Protein AF-U6ST88-F1 (afdb_monomer)

Foldseek 3Di:
DVVVVVVVVVVVQLLVLQLVLLVVCLVVPPVSLVVLVVQQDPPPPDPVSVVSNVVSCSRHVVSNVQLVVLVVPDPSVRSSVVSVVVSVVSVVVVVVVVVVVVVVVVVVD

Nearest PDB structures (foldseek):
  6pls-assembly1_A  TM=3.053E-01  e=8.478E+00  Danio rerio

Mean predicted aligned error: 4.81 Å

Organism: NCBI:txid1188261

pLDDT: mean 88.91, std 5.34, range [60.09, 94.88]

Solvent-accessible surface area (backbone atoms only — not comparable to full-atom values): 5918 Å² total; per-residue (Å²): 106,71,71,59,55,51,53,50,54,53,51,51,51,38,52,50,45,31,50,52,48,34,52,47,29,62,75,57,35,71,59,40,44,50,55,58,55,68,70,46,66,79,85,56,81,50,71,67,46,46,51,50,38,50,51,52,41,66,36,41,35,64,45,43,49,56,48,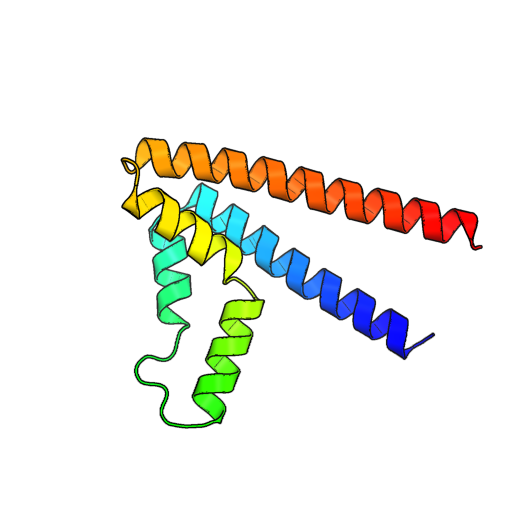55,54,32,53,74,77,38,56,71,69,57,21,51,53,54,43,44,52,49,48,51,54,49,51,52,53,52,50,52,52,52,52,52,52,50,51,52,52,65,75,74,107

Secondary structure (DSSP, 8-state):
-HHHHHHHHHHHHHHHHHHHHHHHHHHHTHHHHHHHHHHS-TT--SHHHHHHHHHHHHHHHHHHHHHHHHHHHS-HHHHHHHHHHHHHHHHHHHHHHHHHHHHHHHHH-

Radius of gyration: 16.62 Å; Cα contacts (8 Å, |Δi|>4): 61; chains: 1; bounding box: 37×33×46 Å

Structure (mmCIF, N/CA/C/O backbone):
data_AF-U6ST88-F1
#
_entry.id   AF-U6ST88-F1
#
loop_
_atom_site.group_PDB
_atom_site.id
_atom_site.type_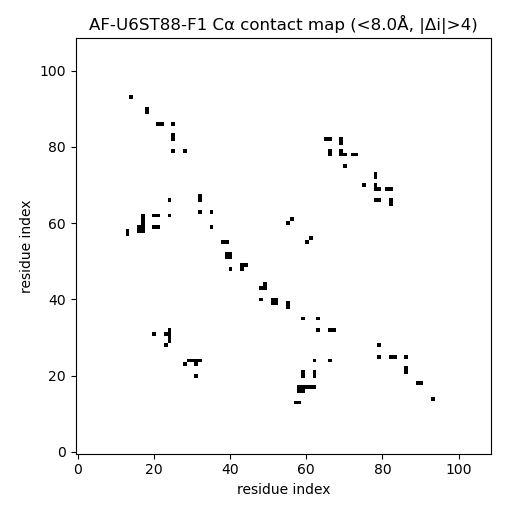symbol
_atom_site.label_atom_id
_atom_site.label_alt_id
_atom_site.label_comp_id
_atom_site.label_asym_id
_atom_site.label_entity_id
_atom_site.label_seq_id
_atom_site.pdbx_PDB_ins_code
_atom_site.Cartn_x
_atom_site.Cartn_y
_atom_site.Cartn_z
_atom_site.occupancy
_atom_site.B_iso_or_equiv
_atom_site.auth_seq_id
_atom_site.auth_comp_id
_atom_site.auth_asym_id
_atom_site.auth_atom_id
_atom_site.pdbx_PDB_model_num
ATOM 1 N N . MET A 1 1 ? 10.344 -7.767 -25.423 1.00 69.62 1 MET A N 1
ATOM 2 C CA . MET A 1 1 ? 9.962 -6.369 -25.138 1.00 69.62 1 MET A CA 1
ATOM 3 C C . MET A 1 1 ? 8.532 -6.295 -24.626 1.00 69.62 1 MET A C 1
ATOM 5 O O . MET A 1 1 ? 8.399 -6.132 -23.430 1.00 69.62 1 MET A O 1
ATOM 9 N N . ILE A 1 2 ? 7.506 -6.629 -25.422 1.00 85.38 2 ILE A N 1
ATOM 10 C CA . ILE A 1 2 ? 6.081 -6.531 -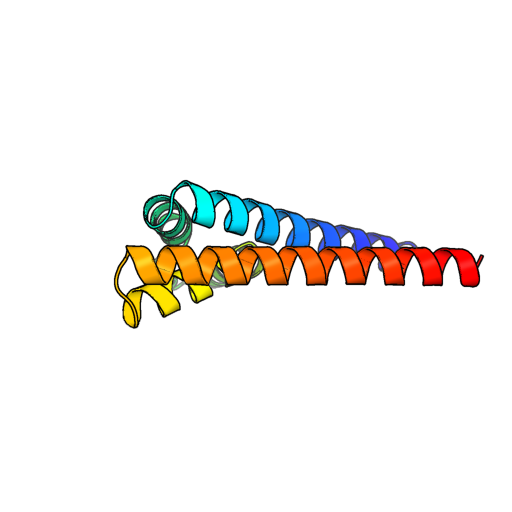25.018 1.00 85.38 2 ILE A CA 1
ATOM 11 C C . ILE A 1 2 ? 5.759 -7.129 -23.630 1.00 85.38 2 ILE A C 1
ATOM 13 O O . ILE A 1 2 ? 5.082 -6.495 -22.834 1.00 85.38 2 ILE A O 1
ATOM 17 N N . ILE A 1 3 ? 6.255 -8.332 -23.304 1.00 85.31 3 ILE A N 1
ATOM 18 C CA . ILE A 1 3 ? 6.005 -8.962 -21.989 1.00 85.31 3 ILE A CA 1
ATOM 19 C C . ILE A 1 3 ? 6.591 -8.128 -20.835 1.00 85.31 3 ILE A C 1
ATOM 21 O O . ILE A 1 3 ? 5.966 -8.005 -19.787 1.00 85.31 3 ILE A O 1
ATOM 25 N N . ILE A 1 4 ? 7.777 -7.547 -21.030 1.00 83.81 4 ILE A N 1
ATOM 26 C CA . ILE A 1 4 ? 8.454 -6.710 -20.030 1.00 83.81 4 ILE A CA 1
ATOM 27 C C . ILE A 1 4 ? 7.678 -5.402 -19.847 1.00 83.81 4 ILE A C 1
ATOM 29 O O . ILE A 1 4 ? 7.434 -5.000 -18.712 1.00 83.81 4 ILE A O 1
ATOM 33 N N . ASP A 1 5 ? 7.208 -4.800 -20.941 1.00 83.38 5 ASP A N 1
ATOM 34 C CA . ASP A 1 5 ? 6.413 -3.567 -20.911 1.00 83.38 5 ASP A CA 1
ATOM 35 C C . ASP A 1 5 ? 5.080 -3.779 -20.176 1.00 83.38 5 ASP A C 1
ATOM 37 O O . ASP A 1 5 ? 4.684 -2.975 -19.332 1.00 83.38 5 ASP A O 1
ATOM 41 N N . VAL A 1 6 ? 4.413 -4.912 -20.425 1.00 90.00 6 VAL A N 1
ATOM 42 C CA . VAL A 1 6 ? 3.184 -5.295 -19.713 1.00 90.00 6 VAL A CA 1
ATOM 43 C C . VAL A 1 6 ? 3.452 -5.485 -18.219 1.00 90.00 6 VAL A C 1
ATOM 45 O O . VAL A 1 6 ? 2.703 -4.960 -17.396 1.00 90.00 6 VAL A O 1
ATOM 48 N N . LEU A 1 7 ? 4.523 -6.194 -17.844 1.00 87.69 7 LEU A N 1
ATOM 49 C CA . LEU A 1 7 ? 4.891 -6.375 -16.435 1.00 87.69 7 LEU A CA 1
ATOM 50 C C . LEU A 1 7 ? 5.198 -5.039 -15.749 1.00 87.69 7 LEU A C 1
ATOM 52 O O . LEU A 1 7 ? 4.771 -4.825 -14.614 1.00 87.69 7 LEU A O 1
ATOM 56 N N . TYR A 1 8 ? 5.878 -4.127 -16.443 1.00 85.50 8 TYR A N 1
ATOM 57 C CA . TYR A 1 8 ? 6.171 -2.789 -15.939 1.00 85.50 8 TYR A CA 1
ATOM 58 C C . TYR A 1 8 ? 4.888 -1.990 -15.661 1.00 85.50 8 TYR A C 1
ATOM 60 O O . TYR A 1 8 ? 4.721 -1.455 -14.563 1.00 85.50 8 TYR A O 1
ATOM 68 N N . VAL A 1 9 ? 3.933 -1.983 -16.599 1.00 89.81 9 VAL A N 1
ATOM 69 C CA . VAL A 1 9 ? 2.624 -1.328 -16.413 1.00 89.81 9 VAL A CA 1
ATOM 70 C C . VAL A 1 9 ? 1.856 -1.930 -15.236 1.00 89.81 9 VAL A C 1
ATOM 72 O O . VAL A 1 9 ? 1.280 -1.192 -14.436 1.00 89.81 9 VAL A O 1
ATOM 75 N N . VAL A 1 10 ? 1.872 -3.257 -15.087 1.00 90.75 10 VAL A N 1
ATOM 76 C CA . VAL A 1 10 ? 1.208 -3.941 -13.967 1.00 90.75 10 VAL A CA 1
ATOM 77 C C . VAL A 1 10 ? 1.824 -3.529 -12.626 1.00 90.75 10 VAL A C 1
ATOM 79 O O . VAL A 1 10 ? 1.088 -3.217 -11.691 1.00 90.75 10 VAL A O 1
ATOM 82 N N . ILE A 1 11 ? 3.155 -3.462 -12.524 1.00 89.12 11 ILE A N 1
ATOM 83 C CA . ILE A 1 11 ? 3.842 -3.013 -11.301 1.00 89.12 11 ILE A CA 1
ATOM 84 C C . ILE A 1 11 ? 3.485 -1.559 -10.976 1.00 89.12 11 ILE A C 1
ATOM 86 O O . ILE A 1 11 ? 3.148 -1.259 -9.829 1.00 89.12 11 ILE A O 1
ATOM 90 N N . LEU A 1 12 ? 3.506 -0.665 -11.971 1.00 90.06 12 LEU A N 1
ATOM 91 C CA . LEU A 1 12 ? 3.117 0.735 -11.780 1.00 90.06 12 LEU A CA 1
ATOM 92 C C . LEU A 1 12 ? 1.666 0.871 -11.313 1.00 90.06 12 LEU A C 1
ATOM 94 O O . LEU A 1 12 ? 1.389 1.675 -10.425 1.00 90.06 12 LEU A O 1
ATOM 98 N N . PHE A 1 13 ? 0.754 0.064 -11.857 1.00 92.38 13 PHE A N 1
ATOM 99 C CA . PHE A 1 13 ? -0.637 0.029 -11.416 1.00 92.38 13 PHE A CA 1
ATOM 100 C C . PHE A 1 13 ? -0.751 -0.367 -9.937 1.00 92.38 13 PHE A C 1
ATOM 102 O O . PHE A 1 13 ? -1.392 0.347 -9.164 1.00 92.38 13 PHE A O 1
ATOM 109 N N . PHE A 1 14 ? -0.086 -1.447 -9.512 1.00 91.50 14 PHE A N 1
ATOM 110 C CA . PHE A 1 14 ? -0.084 -1.850 -8.102 1.00 91.50 14 PHE A CA 1
ATOM 111 C C . PHE A 1 14 ? 0.512 -0.766 -7.198 1.00 91.50 14 PHE A C 1
ATOM 113 O O . PHE A 1 14 ? -0.077 -0.445 -6.167 1.00 91.50 14 PHE A O 1
ATOM 120 N N . LEU A 1 15 ? 1.634 -0.157 -7.591 1.00 90.19 15 LEU A N 1
ATOM 121 C CA . LEU A 1 15 ? 2.249 0.940 -6.838 1.00 90.19 15 LEU A CA 1
ATOM 122 C C . LEU A 1 15 ? 1.316 2.148 -6.714 1.00 90.19 15 LEU A C 1
ATOM 124 O O . LEU A 1 15 ? 1.180 2.700 -5.622 1.00 90.19 15 LEU A O 1
ATOM 128 N N . ALA A 1 16 ? 0.644 2.531 -7.801 1.00 91.50 16 ALA A N 1
ATOM 129 C CA . ALA A 1 16 ? -0.303 3.639 -7.803 1.00 91.50 16 ALA A CA 1
ATOM 130 C C . ALA A 1 16 ? -1.465 3.380 -6.836 1.00 91.50 16 ALA A C 1
ATOM 132 O O . ALA A 1 16 ? -1.753 4.228 -5.994 1.00 91.50 16 ALA A O 1
ATOM 133 N N . VAL A 1 17 ? -2.081 2.193 -6.885 1.00 92.69 17 VAL A N 1
ATOM 134 C CA . VAL A 1 17 ? -3.196 1.845 -5.987 1.00 92.69 17 VAL A CA 1
ATOM 135 C C . VAL A 1 17 ? -2.748 1.838 -4.523 1.00 92.69 17 VAL A C 1
ATOM 137 O O . VAL A 1 17 ? -3.420 2.435 -3.677 1.00 92.69 17 VAL A O 1
ATOM 140 N N . GLN A 1 18 ? -1.592 1.243 -4.219 1.00 91.88 18 GLN A N 1
ATOM 141 C CA . GLN A 1 18 ? -1.026 1.221 -2.865 1.00 91.88 18 GLN A CA 1
ATOM 142 C C . GLN A 1 18 ? -0.773 2.644 -2.340 1.00 91.88 18 GLN A C 1
ATOM 144 O O . GLN A 1 18 ? -1.131 2.961 -1.202 1.00 91.88 18 GLN A O 1
ATOM 149 N N . LEU A 1 19 ? -0.204 3.525 -3.170 1.00 93.25 19 LEU A N 1
ATOM 150 C CA . LEU A 1 19 ? 0.045 4.926 -2.825 1.00 93.25 19 LEU A CA 1
ATOM 151 C C . LEU A 1 19 ? -1.253 5.701 -2.598 1.00 93.25 19 LEU A C 1
ATOM 153 O O . LEU A 1 19 ? -1.397 6.350 -1.562 1.00 93.25 19 LEU A O 1
ATOM 157 N N . TH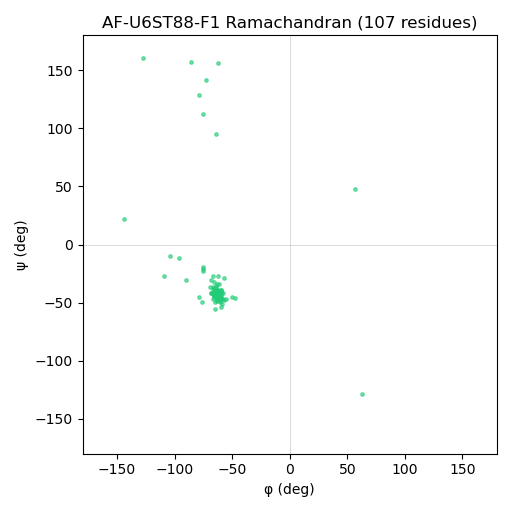R A 1 20 ? -2.218 5.602 -3.515 1.00 93.31 20 THR A N 1
ATOM 158 C CA . THR A 1 20 ? -3.519 6.268 -3.381 1.00 93.31 20 THR A CA 1
ATOM 159 C C . THR A 1 20 ? -4.213 5.840 -2.094 1.00 93.31 20 THR A C 1
ATOM 161 O O . THR A 1 20 ? -4.638 6.687 -1.309 1.00 93.31 20 THR A O 1
ATOM 164 N N . MET A 1 21 ? -4.262 4.539 -1.815 1.00 93.25 21 MET A N 1
ATOM 165 C CA . MET A 1 21 ? -4.897 4.022 -0.605 1.00 93.25 21 MET A CA 1
ATOM 166 C C . MET A 1 21 ? -4.136 4.394 0.674 1.00 93.25 21 MET A C 1
ATOM 168 O O . MET A 1 21 ? -4.765 4.626 1.711 1.00 93.25 21 MET A O 1
ATOM 172 N N . SER A 1 22 ? -2.810 4.536 0.610 1.00 93.88 22 SER A N 1
ATOM 173 C CA . SER A 1 22 ? -2.005 5.049 1.726 1.00 93.88 22 SER A CA 1
ATOM 174 C C . SER A 1 22 ? -2.299 6.527 2.003 1.00 93.88 22 SER A C 1
ATOM 176 O O . SER A 1 22 ? -2.485 6.916 3.156 1.00 93.88 22 SER A O 1
ATOM 178 N N . ILE A 1 23 ? -2.436 7.351 0.961 1.00 93.50 23 ILE A N 1
ATOM 179 C CA . ILE A 1 23 ? -2.822 8.766 1.088 1.00 93.50 23 ILE A CA 1
ATOM 180 C C . ILE A 1 23 ? -4.229 8.886 1.685 1.00 93.50 23 ILE A C 1
ATOM 182 O O . ILE A 1 23 ? -4.427 9.608 2.664 1.00 93.50 23 ILE A O 1
ATOM 186 N N . VAL A 1 24 ? -5.198 8.133 1.157 1.00 93.12 24 VAL A N 1
ATOM 187 C CA . VAL A 1 24 ? -6.575 8.108 1.680 1.00 93.12 24 VAL A CA 1
ATOM 188 C C . VA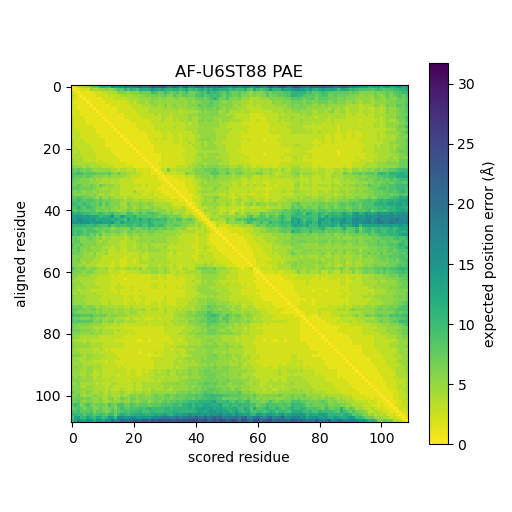L A 1 24 ? -6.584 7.699 3.156 1.00 93.12 24 VAL A C 1
ATOM 190 O O . VAL A 1 24 ? -7.268 8.326 3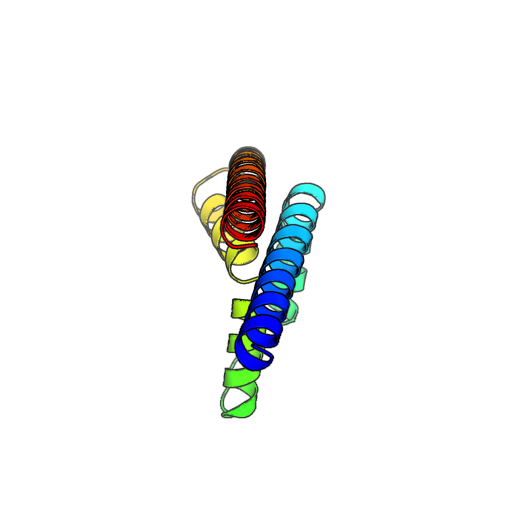.968 1.00 93.12 24 VAL A O 1
ATOM 193 N N . THR A 1 25 ? -5.771 6.712 3.535 1.00 93.06 25 THR A N 1
ATOM 194 C CA . THR A 1 25 ? -5.632 6.279 4.934 1.00 93.06 25 THR A CA 1
ATOM 195 C C . THR A 1 25 ? -4.997 7.343 5.823 1.00 93.06 25 THR A C 1
ATOM 197 O O . THR A 1 25 ? -5.438 7.527 6.954 1.00 93.06 25 THR A O 1
ATOM 200 N N . ALA A 1 26 ? -4.029 8.118 5.340 1.00 91.69 26 ALA A N 1
ATOM 201 C CA . ALA A 1 26 ? -3.472 9.226 6.117 1.00 91.69 26 ALA A CA 1
ATOM 202 C C . ALA A 1 26 ? -4.505 10.353 6.361 1.00 91.69 26 ALA A C 1
ATOM 204 O O . ALA A 1 26 ? -4.579 10.921 7.462 1.00 91.69 26 ALA A O 1
ATOM 205 N N . ILE A 1 27 ? -5.344 10.644 5.358 1.00 90.38 27 ILE A N 1
ATOM 206 C CA . ILE A 1 27 ? -6.349 11.719 5.406 1.00 90.38 27 ILE A CA 1
ATOM 207 C C . ILE A 1 27 ? -7.561 11.327 6.258 1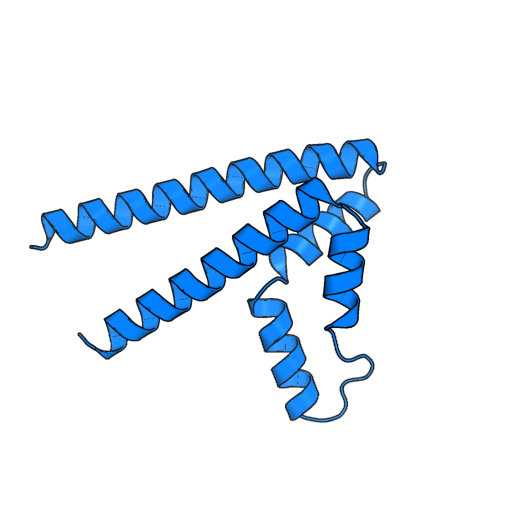.00 90.38 27 ILE A C 1
ATOM 209 O O . ILE A 1 27 ? -7.965 12.094 7.133 1.00 90.38 27 ILE A O 1
ATOM 213 N N . ILE A 1 28 ? -8.145 10.150 6.025 1.00 90.69 28 ILE A N 1
ATOM 214 C CA . ILE A 1 28 ? -9.428 9.748 6.633 1.00 90.69 28 ILE A CA 1
ATOM 215 C C . ILE A 1 28 ? -9.225 8.732 7.777 1.00 90.69 28 ILE A C 1
ATOM 217 O O . ILE A 1 28 ? -10.140 8.461 8.556 1.00 90.69 28 ILE A O 1
ATOM 221 N N . GLY A 1 29 ? -8.014 8.195 7.946 1.00 87.69 29 GLY A N 1
ATOM 222 C CA . GLY A 1 29 ? -7.653 7.334 9.070 1.00 87.69 29 GLY A CA 1
ATOM 223 C C . GLY A 1 29 ? -8.451 6.033 9.100 1.00 87.69 29 GLY A C 1
ATOM 224 O O . GLY A 1 29 ? -8.570 5.320 8.105 1.00 87.69 29 GLY A O 1
ATOM 225 N N . ASN A 1 30 ? -9.035 5.744 10.263 1.00 87.50 30 ASN A N 1
ATOM 226 C CA . ASN A 1 30 ? -9.751 4.500 10.538 1.00 87.50 30 ASN A CA 1
ATOM 227 C C . ASN A 1 30 ? -10.914 4.221 9.566 1.00 87.50 30 ASN A C 1
ATOM 229 O O . ASN A 1 30 ? -11.235 3.066 9.295 1.00 87.50 30 ASN A O 1
ATOM 233 N N . THR A 1 31 ? -11.543 5.259 9.009 1.00 88.88 31 THR A N 1
ATOM 234 C CA . THR A 1 31 ? -12.622 5.085 8.024 1.00 88.88 31 THR A CA 1
ATOM 235 C C . THR A 1 31 ? -12.106 4.467 6.726 1.00 88.88 31 THR A C 1
ATOM 237 O O . THR A 1 31 ? -12.772 3.603 6.164 1.00 88.88 31 THR A O 1
ATOM 240 N N . ALA A 1 32 ? -10.908 4.848 6.273 1.00 87.81 32 ALA A N 1
ATOM 241 C CA . ALA A 1 32 ? -10.298 4.269 5.078 1.00 87.81 32 ALA A CA 1
ATOM 242 C C . ALA A 1 32 ? -10.002 2.776 5.270 1.00 87.81 32 ALA A C 1
ATOM 244 O O . ALA A 1 32 ? -10.307 1.964 4.401 1.00 87.81 32 ALA A O 1
ATOM 245 N N . VAL A 1 33 ? -9.482 2.408 6.443 1.00 88.31 33 VAL A N 1
ATOM 246 C CA . VAL A 1 33 ? -9.210 1.009 6.795 1.00 88.31 33 VAL A CA 1
ATOM 247 C C . VAL A 1 33 ? -10.493 0.190 6.852 1.00 88.31 33 VAL A C 1
ATOM 249 O O . VAL A 1 33 ? -10.534 -0.899 6.294 1.00 88.31 33 VAL A O 1
ATOM 252 N N . ARG A 1 34 ? -11.577 0.732 7.416 1.00 87.81 34 ARG A N 1
ATOM 253 C CA . ARG A 1 34 ? -12.887 0.062 7.383 1.00 87.81 34 ARG A CA 1
ATOM 254 C C . ARG A 1 34 ? -13.389 -0.185 5.960 1.00 87.81 34 ARG A C 1
ATOM 256 O O . ARG A 1 34 ? -13.947 -1.242 5.697 1.00 87.81 34 ARG A O 1
ATOM 263 N N . ILE A 1 35 ? -13.182 0.760 5.041 1.00 86.94 35 ILE A N 1
ATOM 264 C CA . ILE A 1 35 ? -13.538 0.579 3.624 1.00 86.94 35 ILE A CA 1
ATOM 265 C C . ILE A 1 35 ? -12.725 -0.568 3.012 1.00 86.94 35 ILE A C 1
ATOM 267 O O . ILE A 1 35 ? -13.297 -1.422 2.342 1.00 86.94 35 ILE A O 1
ATOM 271 N N . MET A 1 36 ? -11.421 -0.635 3.291 1.00 88.44 36 MET A N 1
ATOM 272 C CA . MET A 1 36 ? -10.575 -1.755 2.856 1.00 88.44 36 MET A CA 1
ATOM 273 C C . MET A 1 36 ? -11.052 -3.091 3.436 1.00 88.44 36 MET A C 1
ATOM 275 O O . MET A 1 36 ? -11.068 -4.093 2.724 1.00 88.44 36 MET A O 1
ATOM 279 N N . GLU A 1 37 ? -11.466 -3.104 4.706 1.00 86.19 37 GLU A N 1
ATOM 280 C CA . GLU A 1 37 ? -11.995 -4.292 5.380 1.00 86.19 37 GLU A CA 1
ATOM 281 C C . GLU A 1 37 ? -13.303 -4.794 4.761 1.00 86.19 37 GLU A C 1
ATOM 283 O O . GLU A 1 37 ? -13.515 -6.004 4.687 1.00 86.19 37 GLU A O 1
ATOM 288 N N . PHE A 1 38 ? -14.171 -3.889 4.295 1.00 85.62 38 PHE A N 1
ATOM 289 C CA . PHE A 1 38 ? -15.428 -4.255 3.633 1.00 85.62 38 PHE A CA 1
ATOM 290 C C . PHE A 1 38 ? -15.230 -4.952 2.293 1.00 85.62 38 PHE A C 1
ATOM 292 O O . PHE A 1 38 ? -16.079 -5.741 1.886 1.00 85.62 38 PHE A O 1
ATOM 299 N N . SER A 1 39 ? -14.117 -4.685 1.624 1.00 83.50 39 SER A N 1
ATOM 300 C CA . SER A 1 39 ? -13.796 -5.337 0.364 1.00 83.50 39 SER A CA 1
ATOM 301 C C . SER A 1 39 ? -13.330 -6.787 0.545 1.00 83.50 39 SER A C 1
ATOM 303 O O . SER A 1 39 ? -13.380 -7.559 -0.408 1.00 83.50 39 SER A O 1
ATOM 305 N N . PHE A 1 40 ? -12.883 -7.191 1.742 1.00 84.19 40 PHE A N 1
ATOM 306 C CA . PHE A 1 40 ? -12.504 -8.582 1.992 1.00 84.19 40 PHE A CA 1
ATOM 307 C C . PHE A 1 40 ? -13.738 -9.465 2.211 1.00 84.19 40 PHE A C 1
ATOM 309 O O . PHE A 1 40 ? -14.584 -9.204 3.072 1.00 84.19 40 PHE A O 1
ATOM 316 N N . ILE A 1 41 ? -13.802 -10.576 1.480 1.00 85.81 41 ILE A N 1
ATOM 317 C CA . ILE A 1 41 ? -14.848 -11.587 1.637 1.00 85.81 41 ILE A CA 1
ATOM 318 C C . ILE A 1 41 ? -14.557 -12.391 2.907 1.00 85.81 41 ILE A C 1
ATOM 320 O O . ILE A 1 41 ? -13.573 -13.136 2.985 1.00 85.81 41 ILE A O 1
ATOM 324 N N . LYS A 1 42 ? -15.424 -12.242 3.912 1.00 81.94 42 LYS A N 1
ATOM 325 C CA . LYS A 1 42 ? -15.372 -13.011 5.165 1.00 81.94 42 LYS A CA 1
ATOM 326 C C . LYS A 1 42 ? -15.817 -14.455 4.914 1.00 81.94 42 LYS A C 1
ATOM 328 O O . LYS A 1 42 ? -16.772 -14.678 4.180 1.00 81.94 42 LYS A O 1
ATOM 333 N N . ASN A 1 43 ? -15.161 -15.424 5.559 1.00 81.44 43 ASN A N 1
ATOM 334 C CA . ASN A 1 43 ? -15.443 -16.862 5.411 1.00 81.44 43 ASN A CA 1
ATOM 335 C C . ASN A 1 43 ? -15.351 -17.363 3.953 1.00 81.44 43 ASN A C 1
ATOM 337 O O . ASN A 1 43 ? -16.234 -18.068 3.469 1.00 81.44 43 ASN A O 1
ATOM 34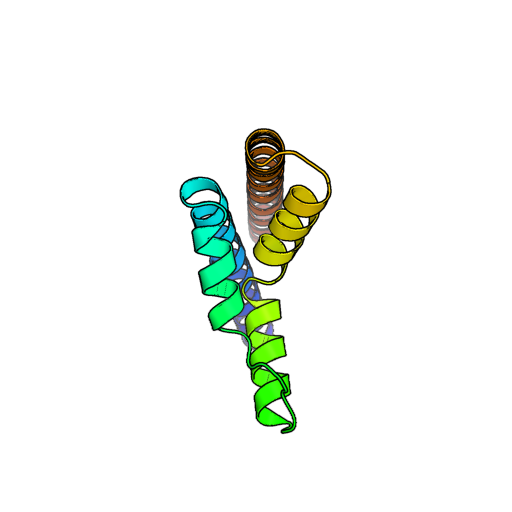1 N N . SER A 1 44 ? -14.270 -16.995 3.254 1.00 81.62 44 SER A N 1
ATOM 342 C CA . SER A 1 44 ? -14.005 -17.395 1.866 1.00 81.62 44 SER A CA 1
ATOM 343 C C . SER A 1 44 ? -13.814 -18.917 1.738 1.00 81.62 44 SER A C 1
ATOM 345 O O . SER A 1 44 ? -12.708 -19.436 1.937 1.00 81.62 44 SER A O 1
ATOM 347 N N . ASN A 1 45 ? -14.888 -19.635 1.405 1.00 82.62 45 ASN A N 1
ATOM 348 C CA . ASN A 1 45 ? -14.876 -21.093 1.247 1.00 82.62 45 ASN A CA 1
ATOM 349 C C . ASN A 1 45 ? -14.543 -21.522 -0.189 1.00 82.62 45 ASN A C 1
ATOM 351 O O . ASN A 1 45 ? -13.917 -22.566 -0.383 1.00 82.62 45 ASN A O 1
ATOM 355 N N . SER A 1 46 ? -14.907 -20.714 -1.191 1.00 92.00 46 SER A N 1
ATOM 356 C CA . SER A 1 46 ? -14.640 -21.017 -2.600 1.00 92.00 46 SER A CA 1
ATOM 357 C C . SER A 1 46 ? -13.243 -20.556 -3.046 1.00 92.00 46 SER A C 1
ATOM 359 O O . SER A 1 46 ? -12.632 -19.667 -2.447 1.00 92.00 46 SER A O 1
ATOM 361 N N . LEU A 1 47 ? -12.712 -21.167 -4.115 1.00 90.19 47 LEU A N 1
ATOM 362 C CA . LEU A 1 47 ? -11.428 -20.768 -4.709 1.00 90.19 47 LEU A CA 1
ATOM 363 C C . LEU A 1 47 ? -11.481 -19.330 -5.257 1.00 90.19 47 LEU A C 1
ATOM 365 O O . LEU A 1 47 ? -10.525 -18.575 -5.090 1.00 90.19 47 LEU A O 1
ATOM 369 N N . SER A 1 48 ? -12.604 -18.937 -5.863 1.00 88.81 48 SER A N 1
ATOM 370 C CA . SER A 1 48 ? -12.822 -17.583 -6.382 1.00 88.81 48 SER A CA 1
ATOM 371 C C . SER A 1 48 ? -12.764 -16.523 -5.284 1.00 88.81 48 SER A C 1
ATOM 373 O O . SER A 1 48 ? -12.109 -15.500 -5.473 1.00 88.81 48 SER A O 1
ATOM 375 N N . ASP A 1 49 ? -13.356 -16.784 -4.115 1.00 87.50 49 ASP A N 1
ATOM 376 C CA . ASP A 1 49 ? -13.328 -15.837 -2.990 1.00 87.50 49 ASP A CA 1
ATOM 377 C C . ASP A 1 49 ? -11.901 -15.632 -2.469 1.00 87.50 49 ASP A C 1
ATOM 379 O O . ASP A 1 49 ? -11.495 -14.520 -2.127 1.00 87.50 49 ASP A O 1
ATOM 383 N N . LYS A 1 50 ? -11.111 -16.713 -2.434 1.00 88.88 50 LYS A N 1
ATOM 384 C CA . LYS A 1 50 ? -9.702 -16.661 -2.026 1.00 88.88 50 LYS A CA 1
ATOM 385 C C . LYS A 1 50 ? -8.867 -15.852 -3.015 1.00 88.88 50 LYS A C 1
ATOM 387 O O . LYS A 1 50 ? -8.054 -15.042 -2.579 1.00 88.88 50 LYS A O 1
ATOM 392 N N . LEU A 1 51 ? -9.081 -16.032 -4.320 1.00 90.12 51 LEU A N 1
ATOM 393 C CA . LEU A 1 51 ? -8.393 -15.251 -5.354 1.00 90.12 51 LEU A CA 1
ATOM 394 C C . LEU A 1 51 ? -8.739 -13.762 -5.263 1.00 90.12 51 LEU A C 1
ATOM 396 O O . LEU A 1 51 ? -7.831 -12.937 -5.279 1.00 90.12 51 LEU A O 1
ATOM 400 N N . LEU A 1 52 ? -10.017 -13.423 -5.077 1.00 87.50 52 LEU A N 1
ATOM 401 C CA . LEU A 1 52 ? -10.461 -12.042 -4.860 1.00 87.50 52 LEU A CA 1
ATOM 402 C C . LEU A 1 52 ? -9.791 -11.412 -3.635 1.00 87.50 52 LEU A C 1
ATOM 404 O O . LEU A 1 52 ? -9.241 -10.316 -3.731 1.00 87.50 52 LEU A O 1
ATOM 408 N N . ASN A 1 53 ? -9.755 -12.123 -2.506 1.00 88.62 53 ASN A N 1
ATOM 409 C CA . ASN A 1 53 ? -9.069 -11.645 -1.306 1.00 88.62 53 ASN A CA 1
ATOM 410 C C . ASN A 1 53 ? -7.565 -11.432 -1.535 1.00 88.62 53 ASN A C 1
ATOM 412 O O . ASN A 1 53 ? -7.020 -10.434 -1.063 1.00 88.62 53 ASN A O 1
ATOM 416 N N . ILE A 1 54 ? -6.897 -12.321 -2.281 1.00 88.75 54 ILE A N 1
ATOM 417 C CA . ILE A 1 54 ? -5.486 -12.150 -2.661 1.00 88.75 54 ILE A CA 1
ATOM 418 C C . ILE A 1 54 ? -5.313 -10.897 -3.523 1.00 88.75 54 ILE A C 1
ATOM 420 O O . ILE A 1 54 ? -4.410 -10.107 -3.256 1.00 88.75 54 ILE A O 1
ATOM 424 N N . SER A 1 55 ? -6.180 -10.676 -4.514 1.00 88.50 55 SER A N 1
ATOM 425 C CA . SER A 1 55 ? -6.138 -9.478 -5.358 1.00 88.50 55 SER A CA 1
ATOM 426 C C . SER A 1 55 ? -6.310 -8.203 -4.534 1.00 88.50 55 SER A C 1
ATOM 428 O O . SER A 1 55 ? -5.512 -7.279 -4.660 1.00 88.50 55 SER A O 1
ATOM 430 N N . PHE A 1 56 ? -7.283 -8.165 -3.626 1.00 88.75 56 PHE A N 1
ATOM 431 C CA . PHE A 1 56 ? -7.481 -7.035 -2.717 1.00 88.75 56 PHE A CA 1
ATOM 432 C C . PHE A 1 56 ? -6.279 -6.797 -1.797 1.00 88.75 56 PHE A C 1
ATOM 434 O O . PHE A 1 56 ? -5.855 -5.655 -1.603 1.00 88.75 56 PHE A O 1
ATOM 441 N N . TYR A 1 57 ? -5.667 -7.869 -1.293 1.00 87.62 57 TYR A N 1
ATOM 442 C CA . TYR A 1 57 ? -4.453 -7.772 -0.488 1.00 87.62 57 TYR A CA 1
ATOM 443 C C . TYR A 1 57 ? -3.259 -7.254 -1.304 1.00 87.62 57 TYR A C 1
ATOM 445 O O . TYR A 1 57 ? -2.483 -6.432 -0.818 1.00 87.62 57 TYR A O 1
ATOM 453 N N . ALA A 1 58 ? -3.130 -7.670 -2.563 1.00 87.00 58 ALA A N 1
ATOM 454 C CA . ALA A 1 58 ? -2.101 -7.163 -3.466 1.00 87.00 58 ALA A CA 1
ATOM 455 C C . ALA A 1 58 ? -2.295 -5.671 -3.793 1.00 87.00 58 ALA A C 1
ATOM 457 O O . ALA A 1 58 ? -1.312 -4.951 -3.958 1.00 87.00 58 ALA A O 1
ATOM 458 N N . LEU A 1 59 ? -3.543 -5.193 -3.843 1.00 88.38 59 LEU A N 1
ATOM 459 C CA . LEU A 1 59 ? -3.879 -3.807 -4.178 1.00 88.38 59 LEU A CA 1
ATOM 460 C C . LEU A 1 59 ? -3.680 -2.823 -3.017 1.00 88.38 59 LEU A C 1
ATOM 462 O O . LEU A 1 59 ? -3.121 -1.753 -3.231 1.00 88.38 59 LEU A O 1
ATOM 466 N N . TYR A 1 60 ? -4.122 -3.152 -1.801 1.00 88.75 60 TYR A N 1
ATOM 467 C CA . TYR A 1 60 ? -4.044 -2.229 -0.651 1.00 88.75 60 TYR A CA 1
ATOM 468 C C . TYR A 1 60 ? -3.759 -2.923 0.689 1.00 88.75 60 TYR A C 1
ATOM 470 O O . TYR A 1 60 ? -4.021 -2.378 1.764 1.00 88.75 60 TYR A O 1
ATOM 478 N N . GLY A 1 61 ? -3.178 -4.123 0.661 1.00 87.94 61 GLY A N 1
ATOM 479 C CA . GLY A 1 61 ? -2.811 -4.857 1.873 1.00 87.94 61 GLY A CA 1
ATOM 480 C C . GLY A 1 61 ? -1.750 -4.154 2.721 1.00 87.94 61 GLY A C 1
ATOM 481 O O . GLY A 1 61 ? -1.835 -4.213 3.945 1.00 87.94 61 GLY A O 1
ATOM 482 N N . LEU A 1 62 ? -0.791 -3.442 2.113 1.00 89.50 62 LEU A N 1
ATOM 483 C CA . LEU A 1 62 ? 0.244 -2.702 2.849 1.00 89.50 62 LEU A CA 1
ATOM 484 C C . LEU A 1 62 ? -0.331 -1.546 3.688 1.00 89.50 62 LEU A C 1
ATOM 486 O O . LEU A 1 62 ? -0.115 -1.560 4.903 1.00 89.50 62 LEU A O 1
ATOM 490 N N . PRO A 1 63 ? -1.086 -0.579 3.124 1.00 91.38 63 PRO A N 1
ATOM 491 C CA . PRO A 1 63 ? -1.648 0.510 3.907 1.00 91.38 63 PRO A CA 1
ATOM 492 C C . PRO A 1 63 ? -2.578 -0.001 5.005 1.00 91.38 63 PRO A C 1
ATOM 494 O O . PRO A 1 63 ? -2.502 0.497 6.130 1.00 91.38 63 PRO A O 1
ATOM 497 N N . HIS A 1 64 ? -3.383 -1.026 4.708 1.00 92.06 64 HIS A N 1
ATOM 498 C CA . HIS A 1 64 ? -4.229 -1.697 5.688 1.00 92.06 64 HIS A CA 1
ATOM 499 C C . HIS A 1 64 ? -3.401 -2.299 6.837 1.00 92.06 64 HIS A C 1
ATOM 501 O O . HIS A 1 64 ? -3.633 -1.987 8.006 1.00 92.06 64 HIS A O 1
ATOM 507 N N . PHE A 1 65 ? -2.398 -3.124 6.518 1.00 91.69 65 PHE A N 1
ATOM 508 C CA . PHE A 1 65 ? -1.554 -3.803 7.502 1.00 91.69 65 PHE A CA 1
ATOM 509 C C . PHE A 1 65 ? -0.831 -2.816 8.421 1.00 91.69 65 PHE A C 1
ATOM 511 O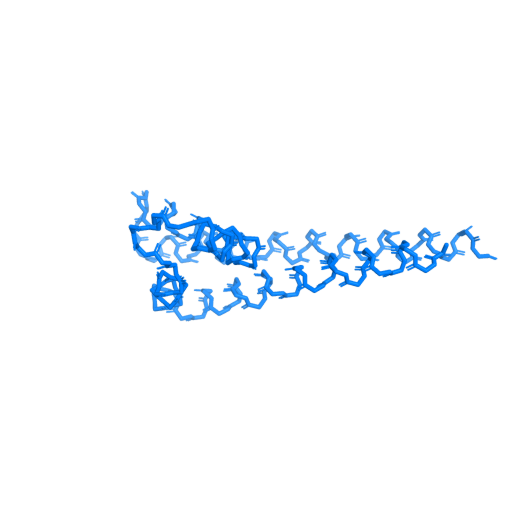 O . PHE A 1 65 ? -0.924 -2.943 9.644 1.00 91.69 65 PHE A O 1
ATOM 518 N N . PHE A 1 66 ? -0.141 -1.821 7.853 1.00 91.62 66 PHE A N 1
ATOM 519 C CA . PHE A 1 66 ? 0.637 -0.864 8.639 1.00 91.62 66 PHE A CA 1
ATOM 520 C C . PHE A 1 66 ? -0.254 -0.026 9.556 1.00 91.62 66 PHE A C 1
ATOM 522 O O . PHE A 1 66 ? 0.077 0.143 10.730 1.00 91.62 66 PHE A O 1
ATOM 529 N N . TYR A 1 67 ? -1.405 0.449 9.072 1.00 92.12 67 TYR A N 1
ATOM 530 C CA . TYR A 1 67 ? -2.302 1.249 9.905 1.00 92.12 67 TYR A CA 1
ATOM 531 C C . TYR A 1 67 ? -2.903 0.425 11.049 1.00 92.12 67 TYR A C 1
ATOM 533 O O . TYR A 1 67 ? -2.851 0.848 12.204 1.00 92.12 67 TYR A O 1
ATOM 541 N N . VAL A 1 68 ? -3.413 -0.779 10.761 1.00 92.56 68 VAL A N 1
ATOM 542 C CA . VAL A 1 68 ? -3.974 -1.681 11.784 1.00 92.56 68 VAL A CA 1
ATOM 543 C C . VAL A 1 68 ? -2.912 -2.069 12.813 1.00 92.56 68 VAL A C 1
ATOM 545 O O . VAL A 1 68 ? -3.188 -2.099 14.013 1.00 92.56 68 VAL A O 1
ATOM 548 N N . PHE A 1 69 ? -1.685 -2.341 12.374 1.00 94.25 69 PHE A N 1
ATOM 549 C CA . PHE A 1 69 ? -0.573 -2.656 13.265 1.00 94.25 69 PHE A CA 1
ATOM 550 C C . PHE A 1 69 ? -0.233 -1.495 14.208 1.00 94.25 69 PHE A C 1
ATOM 552 O O . PHE A 1 69 ? -0.075 -1.710 15.412 1.00 94.25 69 PHE A O 1
ATOM 559 N N . LEU A 1 70 ? -0.162 -0.267 13.688 1.00 93.38 70 LEU A N 1
ATOM 560 C CA . LEU A 1 70 ? 0.105 0.927 14.492 1.00 93.38 70 LEU A CA 1
ATOM 561 C C . LEU A 1 70 ? -1.028 1.202 15.486 1.00 93.38 70 LEU A C 1
ATOM 563 O O . LEU A 1 70 ? -0.762 1.457 16.659 1.00 93.38 70 LEU A O 1
ATOM 567 N N . MET A 1 71 ? -2.280 1.058 15.052 1.00 92.50 71 MET A N 1
ATOM 568 C CA . MET A 1 71 ? -3.469 1.213 15.898 1.00 92.50 71 MET A CA 1
ATOM 569 C C . MET A 1 71 ? -3.541 0.198 17.048 1.00 92.50 71 MET A C 1
ATOM 571 O O . MET A 1 71 ? -4.128 0.494 18.083 1.00 92.50 71 MET A O 1
ATOM 575 N N . LYS A 1 72 ? -2.938 -0.990 16.899 1.00 93.31 72 LYS A N 1
ATOM 576 C CA . LYS A 1 72 ? -2.847 -1.989 17.980 1.00 93.31 72 LYS A CA 1
ATOM 577 C C . LYS A 1 72 ? -1.808 -1.642 19.049 1.00 93.31 72 LYS A C 1
ATOM 579 O O . LYS A 1 72 ? -1.885 -2.181 20.148 1.00 93.31 72 LYS A O 1
ATOM 584 N N . ARG A 1 73 ? -0.810 -0.814 18.724 1.00 92.69 73 ARG A N 1
ATOM 585 C CA . ARG A 1 73 ? 0.348 -0.537 19.595 1.00 92.69 73 ARG A CA 1
ATOM 586 C C . ARG A 1 73 ? 0.352 0.866 20.188 1.00 92.69 73 ARG A C 1
ATOM 588 O O . ARG A 1 73 ? 0.940 1.068 21.244 1.00 92.69 73 ARG A O 1
ATOM 595 N N . PHE A 1 74 ? -0.271 1.823 19.513 1.00 94.00 74 PHE A N 1
ATOM 596 C CA . PHE A 1 74 ? -0.206 3.237 19.860 1.00 94.00 74 PHE A CA 1
ATOM 597 C C . PHE A 1 74 ? -1.604 3.845 19.983 1.00 94.00 74 PHE A C 1
ATOM 599 O O . PHE A 1 74 ? -2.579 3.323 19.445 1.00 94.00 74 PHE A O 1
ATOM 606 N N . SER A 1 75 ? -1.702 4.985 20.672 1.00 93.19 75 SER A N 1
ATOM 607 C CA . SER A 1 75 ? -2.933 5.780 20.685 1.00 93.19 75 SER A CA 1
ATOM 608 C C . SER A 1 75 ? -3.275 6.268 19.274 1.00 93.19 75 SER A C 1
ATOM 610 O O . SER A 1 75 ? -2.390 6.417 18.433 1.00 93.19 75 SER A O 1
ATOM 612 N N . TYR A 1 76 ? -4.550 6.570 19.011 1.00 88.44 76 TYR A N 1
ATOM 613 C CA . TYR A 1 76 ? -5.021 6.983 17.681 1.00 88.44 76 TYR A CA 1
ATOM 614 C C . TYR A 1 76 ? -4.182 8.112 17.056 1.00 88.44 76 TYR A C 1
ATOM 616 O O . TYR A 1 76 ? -3.792 8.036 15.892 1.00 88.44 76 TYR A O 1
ATOM 624 N N . ALA A 1 77 ? -3.854 9.143 17.841 1.00 88.31 77 ALA A N 1
ATOM 625 C CA . ALA A 1 77 ? -3.048 10.269 17.375 1.00 88.31 77 ALA A CA 1
ATOM 626 C C . ALA A 1 77 ? -1.608 9.852 17.024 1.00 88.31 77 ALA A C 1
ATOM 628 O O . ALA A 1 77 ? -1.096 10.230 15.971 1.00 88.31 77 ALA A O 1
ATOM 629 N N . ALA A 1 78 ? -0.976 9.033 17.870 1.00 91.31 78 ALA A N 1
ATOM 630 C CA . ALA A 1 78 ? 0.378 8.539 17.638 1.00 91.31 78 ALA A CA 1
ATOM 631 C C . ALA A 1 78 ? 0.436 7.567 16.448 1.00 91.31 78 ALA A C 1
ATOM 633 O O . ALA A 1 78 ? 1.319 7.690 15.602 1.00 91.31 78 ALA A O 1
ATOM 634 N N . ALA A 1 79 ? -0.537 6.660 16.323 1.00 91.56 79 ALA A N 1
ATOM 635 C CA . ALA A 1 79 ? -0.661 5.757 15.183 1.00 91.56 79 ALA A CA 1
ATOM 636 C C . ALA A 1 79 ? -0.809 6.535 13.868 1.00 91.56 79 ALA A C 1
ATOM 638 O O . ALA A 1 79 ? -0.150 6.210 12.882 1.00 91.56 79 ALA A O 1
ATOM 639 N N . ARG A 1 80 ? -1.611 7.606 13.864 1.00 90.00 80 ARG A N 1
ATOM 640 C CA . ARG A 1 80 ? -1.792 8.466 12.690 1.00 90.00 80 ARG A CA 1
ATOM 641 C C . ARG A 1 80 ? -0.512 9.211 12.307 1.00 90.00 80 ARG A C 1
ATOM 643 O O . ARG A 1 80 ? -0.178 9.245 11.128 1.00 90.00 80 ARG A O 1
ATOM 650 N N . LEU A 1 81 ? 0.221 9.760 13.277 1.00 93.12 81 LEU A N 1
ATOM 651 C CA . LEU A 1 81 ? 1.512 10.412 13.024 1.00 93.12 81 LEU A CA 1
ATOM 652 C C . LEU A 1 81 ? 2.552 9.430 12.473 1.00 93.12 81 LEU A C 1
ATOM 654 O O . LEU A 1 81 ? 3.175 9.709 11.452 1.00 93.12 81 LEU A O 1
ATOM 658 N N . LEU A 1 82 ? 2.698 8.258 13.094 1.00 94.44 82 LEU A N 1
ATOM 659 C CA . LEU A 1 82 ? 3.614 7.214 12.622 1.00 94.44 82 LEU A CA 1
ATOM 660 C C . LEU A 1 82 ? 3.240 6.716 11.222 1.00 94.44 82 LEU A C 1
ATOM 662 O O . LEU A 1 82 ? 4.117 6.423 10.413 1.00 94.44 82 LEU A O 1
ATOM 666 N N . TYR A 1 83 ? 1.947 6.670 10.909 1.00 94.88 83 TYR A N 1
ATOM 667 C CA . TYR A 1 83 ? 1.485 6.308 9.579 1.00 94.88 83 TYR A CA 1
ATOM 668 C C . TYR A 1 83 ? 1.808 7.378 8.526 1.00 94.88 83 TYR A C 1
ATOM 670 O O . TYR A 1 83 ? 2.167 7.042 7.401 1.00 94.88 83 TYR A O 1
ATOM 678 N N . ILE A 1 84 ? 1.741 8.665 8.881 1.00 94.19 84 ILE A N 1
ATOM 679 C CA . ILE A 1 84 ? 2.195 9.754 8.000 1.00 94.19 84 ILE A CA 1
ATOM 680 C C . ILE A 1 84 ? 3.700 9.627 7.732 1.00 94.19 84 ILE A C 1
ATOM 682 O O . ILE A 1 84 ? 4.122 9.768 6.587 1.00 94.19 84 ILE A O 1
ATOM 686 N N . VAL A 1 85 ? 4.503 9.296 8.749 1.00 94.50 85 VAL A N 1
ATOM 687 C CA . VAL A 1 85 ? 5.940 9.021 8.567 1.00 94.50 85 VAL A CA 1
ATOM 688 C C . VAL A 1 85 ? 6.150 7.847 7.607 1.00 94.50 85 VAL A C 1
ATOM 690 O O . VAL A 1 85 ? 6.929 7.966 6.664 1.00 94.50 85 VAL A O 1
ATOM 693 N N . TYR A 1 86 ? 5.406 6.751 7.782 1.00 94.19 86 TYR A N 1
ATOM 694 C CA . TYR A 1 86 ? 5.410 5.624 6.845 1.00 94.19 86 TYR A CA 1
ATOM 695 C C . TYR A 1 86 ? 5.076 6.061 5.409 1.00 94.19 86 TYR A C 1
ATOM 697 O O . TYR A 1 86 ? 5.793 5.690 4.481 1.00 94.19 86 TYR A O 1
ATOM 705 N N . LEU A 1 87 ? 4.035 6.878 5.221 1.00 94.75 87 LEU A N 1
ATOM 706 C CA . LEU A 1 87 ? 3.638 7.383 3.906 1.00 94.75 87 LEU A CA 1
ATOM 707 C C . LEU A 1 87 ? 4.750 8.221 3.260 1.00 94.75 87 LEU A C 1
ATOM 709 O O . LEU A 1 87 ? 5.019 8.060 2.072 1.00 94.75 87 LEU A O 1
ATOM 713 N N . ILE A 1 88 ? 5.423 9.079 4.030 1.00 94.56 88 ILE A N 1
ATOM 714 C CA . ILE A 1 88 ? 6.564 9.866 3.540 1.00 94.56 88 ILE A CA 1
ATOM 715 C C . ILE A 1 88 ? 7.698 8.935 3.094 1.00 94.56 88 ILE A C 1
ATOM 717 O O . ILE A 1 88 ? 8.212 9.086 1.986 1.00 94.56 88 ILE A O 1
ATOM 721 N N . CYS A 1 89 ? 8.055 7.933 3.903 1.00 93.94 89 CYS A N 1
ATOM 722 C CA . CYS A 1 89 ? 9.069 6.943 3.530 1.00 93.94 89 CYS A CA 1
ATOM 723 C C . CYS A 1 89 ? 8.684 6.163 2.263 1.00 93.94 89 CYS A C 1
ATOM 725 O O . CYS A 1 89 ? 9.540 5.911 1.411 1.00 93.94 89 CYS A O 1
ATOM 727 N N . LEU A 1 90 ? 7.405 5.807 2.114 1.00 91.81 90 LEU A N 1
ATOM 728 C CA . LEU A 1 90 ? 6.890 5.120 0.932 1.00 91.81 90 LEU A CA 1
ATOM 729 C C . LEU A 1 90 ? 7.007 6.001 -0.320 1.00 91.81 90 LEU A C 1
ATOM 731 O O . LEU A 1 90 ? 7.503 5.533 -1.342 1.00 91.81 90 LEU A O 1
ATOM 735 N N . LEU A 1 91 ? 6.623 7.278 -0.233 1.00 93.38 91 LEU A N 1
ATOM 736 C CA . LEU A 1 91 ? 6.739 8.239 -1.337 1.00 93.38 91 LEU A CA 1
ATOM 737 C C . LEU A 1 91 ? 8.191 8.439 -1.776 1.00 93.38 91 LEU A C 1
ATOM 739 O O . LEU A 1 91 ? 8.472 8.418 -2.975 1.00 93.38 91 LEU A O 1
ATOM 743 N N . ILE A 1 92 ? 9.115 8.583 -0.821 1.00 94.25 92 ILE A N 1
ATOM 744 C CA . ILE A 1 92 ? 10.550 8.690 -1.114 1.00 94.25 92 ILE A CA 1
ATOM 745 C C . ILE A 1 92 ? 11.028 7.425 -1.833 1.00 94.25 92 ILE A C 1
ATOM 747 O O . ILE A 1 92 ? 11.635 7.525 -2.894 1.00 94.25 92 ILE A O 1
ATOM 751 N N . SER A 1 93 ? 10.686 6.243 -1.314 1.00 91.69 93 SER A N 1
ATOM 752 C CA . SER A 1 93 ? 11.113 4.959 -1.890 1.00 91.69 93 SER A CA 1
ATOM 753 C C . SER A 1 93 ? 10.618 4.773 -3.327 1.00 91.69 93 SER A C 1
ATOM 755 O O . SER A 1 93 ? 11.392 4.380 -4.199 1.00 91.69 93 SER A O 1
ATOM 757 N N . VAL A 1 94 ? 9.348 5.096 -3.598 1.00 90.81 94 VAL A N 1
ATOM 758 C CA . VAL A 1 94 ? 8.781 5.021 -4.954 1.00 90.81 94 VAL A CA 1
ATOM 759 C C . VAL A 1 94 ? 9.441 6.041 -5.881 1.00 90.81 94 VAL A C 1
ATOM 761 O O . VAL A 1 94 ? 9.805 5.696 -7.001 1.00 90.81 94 VAL A O 1
ATOM 764 N N . THR A 1 95 ? 9.657 7.272 -5.416 1.00 91.12 95 THR A N 1
ATOM 765 C CA . THR A 1 95 ? 10.313 8.318 -6.218 1.00 91.12 95 THR A CA 1
ATOM 766 C C . THR A 1 95 ? 11.743 7.919 -6.579 1.00 91.12 95 THR A C 1
ATOM 768 O O . THR A 1 95 ? 12.130 8.013 -7.741 1.00 91.12 95 THR A O 1
ATOM 771 N N . THR A 1 96 ? 12.517 7.408 -5.618 1.00 91.88 96 THR A N 1
ATOM 772 C CA . THR A 1 96 ? 13.872 6.900 -5.864 1.00 91.88 96 THR A CA 1
ATOM 773 C C . THR A 1 96 ? 13.867 5.749 -6.867 1.00 91.88 96 THR A C 1
ATOM 775 O O . THR A 1 96 ? 14.696 5.737 -7.772 1.00 91.88 96 THR A O 1
ATOM 778 N N . LEU A 1 97 ? 12.920 4.812 -6.758 1.00 90.56 97 LEU A N 1
ATOM 779 C CA . LEU A 1 97 ? 12.798 3.699 -7.700 1.00 90.56 97 LEU A CA 1
ATOM 780 C C . LEU A 1 97 ? 12.508 4.186 -9.128 1.00 90.56 97 LEU A C 1
ATOM 782 O O . LEU A 1 97 ? 13.136 3.707 -10.071 1.00 90.56 97 LEU A O 1
ATOM 786 N N . LEU A 1 98 ? 11.609 5.161 -9.289 1.00 88.75 98 LEU A N 1
ATOM 787 C CA . LEU A 1 98 ? 11.296 5.750 -10.594 1.00 88.75 98 LEU A CA 1
ATOM 788 C C . LEU A 1 98 ? 12.494 6.502 -11.192 1.00 88.75 98 LEU A C 1
ATOM 790 O O . LEU A 1 98 ? 12.761 6.347 -12.381 1.00 88.75 98 LEU A O 1
ATOM 794 N N . LEU A 1 99 ? 13.249 7.249 -10.379 1.00 90.50 99 LEU A N 1
ATOM 795 C CA . LEU A 1 99 ? 14.465 7.950 -10.817 1.00 90.50 99 LEU A CA 1
ATOM 796 C C . LEU A 1 99 ? 15.578 6.985 -11.247 1.00 90.50 99 LEU A C 1
ATOM 798 O O . LEU A 1 99 ? 16.254 7.214 -12.247 1.00 90.50 99 LEU A O 1
ATOM 802 N N . ILE A 1 100 ? 15.769 5.887 -10.511 1.00 89.94 100 ILE A N 1
ATOM 803 C CA . ILE A 1 100 ? 16.723 4.840 -10.901 1.00 89.94 100 ILE A CA 1
ATOM 804 C C . ILE A 1 100 ? 16.277 4.204 -12.222 1.00 89.94 100 ILE A C 1
ATOM 806 O O . ILE A 1 100 ? 17.094 4.021 -13.121 1.00 89.94 100 ILE A O 1
ATOM 810 N N . SER A 1 101 ? 14.983 3.902 -12.362 1.00 85.69 101 SER A N 1
ATOM 811 C CA . SER A 1 101 ? 14.431 3.324 -13.589 1.00 85.69 101 SER A CA 1
ATOM 812 C C . SER A 1 101 ? 14.621 4.244 -14.796 1.00 85.69 101 SER A C 1
ATOM 814 O O . SER A 1 101 ? 14.991 3.759 -15.866 1.00 85.69 101 SER A O 1
ATOM 816 N N . SER A 1 102 ? 14.401 5.556 -14.647 1.00 85.94 102 SER A N 1
ATOM 817 C CA . SER A 1 102 ? 14.611 6.513 -15.739 1.00 85.94 102 SER A CA 1
ATOM 818 C C . SER A 1 102 ? 16.086 6.604 -16.124 1.00 85.94 102 SER A C 1
ATOM 820 O O . SER A 1 102 ? 16.404 6.502 -17.303 1.00 85.94 102 SER A O 1
ATOM 822 N N . PHE A 1 103 ? 16.987 6.684 -15.141 1.00 88.75 103 PHE A N 1
ATOM 823 C CA . PHE A 1 103 ? 18.430 6.737 -15.388 1.00 88.75 103 PHE A CA 1
ATOM 824 C C . PHE A 1 103 ? 18.946 5.486 -16.112 1.00 88.75 103 PHE A C 1
ATOM 826 O O . PHE A 1 103 ? 19.720 5.588 -17.059 1.00 88.75 103 PHE A O 1
ATOM 833 N N . ILE A 1 104 ? 18.495 4.295 -15.703 1.00 84.62 104 ILE A N 1
ATOM 834 C CA . ILE A 1 104 ? 18.853 3.037 -16.375 1.00 84.62 104 ILE A CA 1
ATOM 835 C C . ILE A 1 104 ? 18.330 3.021 -17.815 1.00 84.62 104 ILE A C 1
ATOM 837 O O . ILE A 1 104 ? 19.032 2.561 -18.710 1.00 84.62 104 ILE A O 1
ATOM 841 N N . THR A 1 105 ? 17.115 3.525 -18.044 1.00 81.62 105 THR A N 1
ATOM 842 C CA . THR A 1 105 ? 16.521 3.577 -19.388 1.00 81.62 105 THR A CA 1
ATOM 843 C C . THR A 1 105 ? 17.319 4.504 -20.304 1.00 81.62 105 THR A C 1
ATOM 845 O O . THR A 1 105 ? 17.631 4.116 -21.423 1.00 81.62 105 THR A O 1
ATOM 848 N N . GLU A 1 106 ? 17.706 5.685 -19.816 1.00 80.06 106 GLU A N 1
ATOM 849 C CA . GLU A 1 106 ? 18.553 6.631 -20.557 1.00 80.06 106 GLU A CA 1
ATOM 850 C C . GLU A 1 106 ? 19.955 6.076 -20.835 1.00 80.06 106 GLU A C 1
ATOM 852 O O . GLU A 1 106 ? 20.492 6.309 -21.909 1.00 80.06 106 GLU A O 1
ATOM 857 N N . ALA A 1 107 ? 20.550 5.328 -19.901 1.00 75.25 107 ALA A N 1
ATOM 858 C CA . ALA A 1 107 ? 21.889 4.756 -20.070 1.00 75.25 107 ALA A CA 1
ATOM 859 C C . ALA A 1 107 ? 21.941 3.536 -21.012 1.00 75.25 107 ALA A C 1
ATOM 861 O O . ALA A 1 107 ? 23.020 3.174 -21.481 1.00 75.25 107 ALA A O 1
ATOM 862 N N . LEU A 1 108 ? 20.807 2.861 -21.232 1.00 69.50 108 LEU A N 1
ATOM 863 C CA . LEU A 1 108 ? 20.687 1.686 -22.105 1.00 69.50 108 LEU A CA 1
ATOM 864 C C . LEU A 1 108 ? 20.198 2.022 -23.524 1.00 69.50 108 LEU A C 1
ATOM 866 O O . LEU A 1 108 ? 20.229 1.135 -24.382 1.00 69.50 108 LEU A O 1
ATOM 870 N N . MET A 1 109 ? 19.719 3.249 -23.751 1.00 60.09 109 MET A N 1
ATOM 871 C CA . MET A 1 109 ? 19.350 3.788 -25.067 1.00 60.09 109 MET A CA 1
ATOM 872 C C . MET A 1 109 ? 20.553 4.406 -25.778 1.00 60.09 109 MET A C 1
ATOM 874 O O . MET A 1 109 ? 20.596 4.272 -27.022 1.00 60.09 109 MET A O 1
#

Sequence (109 aa):
MIIIDVLYVVILFFLAVQLTMSIVTAIIGNTAVRIMEFSFIKNSNSLSDKLLNISFYALYGLPHFFYVFLMKRFSYAAARLLYIVYLICLLISVTTLLLISSFITEALM